Protein AF-A0A1F2T557-F1 (afdb_monomer_lite)

Radius of gyration: 20.95 Å; chains: 1; bounding box: 39×27×49 Å

Secondary structure (DSSP, 8-state):
--HHHHHHHHHHS-HHHHHHHHHHHHHHHHHHHHHHHHHHTSTT-TTHHHHHHHHHHHHTT----HHHHHTT--

Foldseek 3Di:
DDPVVVVVVLVPDDPVVVVVVVVVVVVVVVVVVVVLVCQQPPVVHVCVVVVVVVVVCVVVVVDDPPVVVVVVPD

Structure (mmCIF, N/CA/C/O backbone):
data_AF-A0A1F2T557-F1
#
_entry.id   AF-A0A1F2T557-F1
#
loop_
_atom_site.group_PDB
_atom_site.id
_atom_site.type_symbol
_atom_site.label_atom_id
_atom_site.label_alt_id
_atom_site.label_comp_id
_atom_site.label_asym_id
_atom_site.label_entity_id
_atom_site.label_seq_id
_atom_site.pdbx_PDB_ins_code
_atom_site.Cartn_x
_atom_site.Cartn_y
_atom_site.Cartn_z
_atom_site.occupancy
_atom_site.B_iso_or_equiv
_atom_site.auth_seq_id
_atom_site.auth_comp_id
_atom_site.auth_asym_id
_atom_site.auth_atom_id
_atom_site.pdbx_PDB_model_num
ATOM 1 N N . MET A 1 1 ? 16.283 10.457 -16.997 1.00 73.50 1 MET A N 1
ATOM 2 C CA . MET A 1 1 ? 15.521 9.304 -17.534 1.00 73.50 1 MET A CA 1
ATOM 3 C C . MET A 1 1 ? 14.037 9.568 -17.310 1.00 73.50 1 MET A C 1
ATOM 5 O O . MET A 1 1 ? 13.705 10.047 -16.236 1.00 73.50 1 MET A O 1
ATO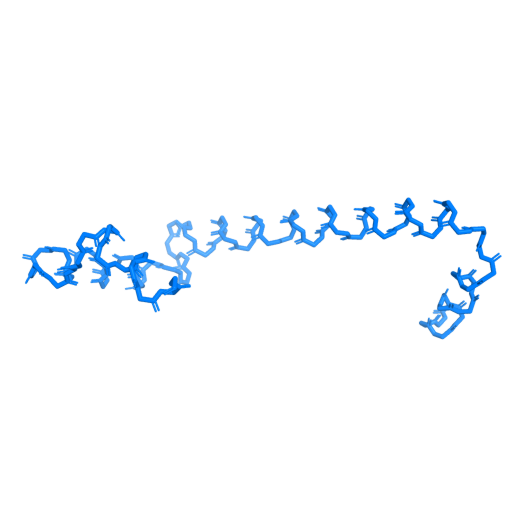M 9 N N . THR A 1 2 ? 13.167 9.341 -18.299 1.00 96.88 2 THR A N 1
ATOM 10 C CA . THR A 1 2 ? 11.716 9.611 -18.185 1.00 96.88 2 THR A CA 1
ATOM 11 C C . THR A 1 2 ? 10.933 8.323 -17.933 1.00 96.88 2 THR A C 1
ATOM 13 O O . THR A 1 2 ? 11.392 7.244 -18.307 1.00 96.88 2 THR A O 1
ATOM 16 N N . LEU A 1 3 ? 9.733 8.422 -17.350 1.00 94.31 3 LEU A N 1
ATOM 17 C CA . LEU A 1 3 ? 8.854 7.262 -17.149 1.00 94.31 3 LEU A CA 1
ATOM 18 C C . LEU A 1 3 ? 8.546 6.540 -18.472 1.00 94.31 3 LEU A C 1
ATOM 20 O O . LEU A 1 3 ? 8.554 5.313 -18.524 1.00 94.31 3 LEU A O 1
ATOM 24 N N . GLU A 1 4 ? 8.346 7.286 -19.558 1.00 96.69 4 GLU A N 1
ATOM 25 C CA . GLU A 1 4 ? 8.120 6.709 -20.888 1.00 96.69 4 GLU A CA 1
ATOM 26 C C . GLU A 1 4 ? 9.338 5.946 -21.422 1.00 96.69 4 GLU A C 1
ATOM 28 O O . GLU A 1 4 ? 9.186 4.870 -22.004 1.00 96.69 4 GLU A O 1
ATOM 33 N N . ALA A 1 5 ? 10.557 6.434 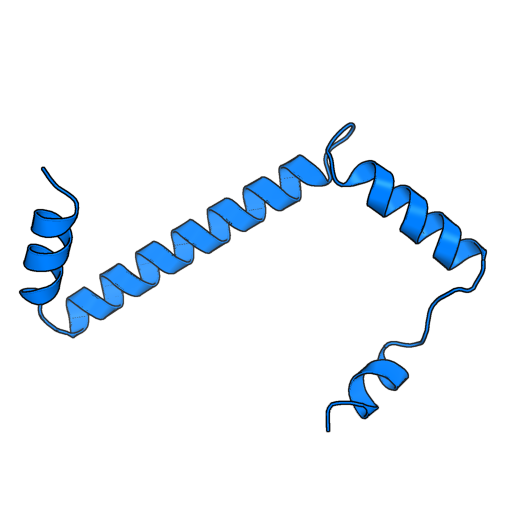-21.164 1.00 96.44 5 ALA A N 1
ATOM 34 C CA . ALA A 1 5 ? 11.772 5.701 -21.510 1.00 96.44 5 ALA A CA 1
ATOM 35 C C . ALA A 1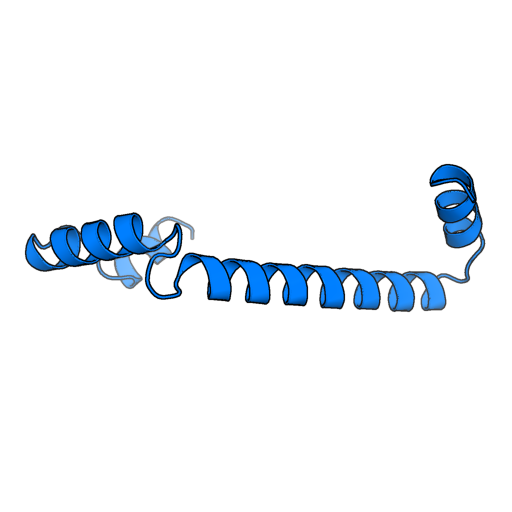 5 ? 11.878 4.378 -20.729 1.00 96.44 5 ALA A C 1
ATOM 37 O O . ALA A 1 5 ? 12.220 3.352 -21.317 1.00 96.44 5 ALA A O 1
ATOM 38 N N . VAL A 1 6 ? 11.512 4.372 -19.441 1.00 94.94 6 VAL A N 1
ATOM 39 C CA . VAL A 1 6 ? 11.477 3.149 -18.618 1.00 94.94 6 VAL A CA 1
ATOM 40 C C . VAL A 1 6 ? 10.418 2.172 -19.129 1.00 94.94 6 VAL A C 1
ATOM 42 O O . VAL A 1 6 ? 10.728 1.007 -19.367 1.00 94.94 6 VAL A O 1
ATOM 45 N N . LYS A 1 7 ? 9.188 2.635 -19.389 1.00 95.25 7 LYS A N 1
ATOM 46 C CA . LYS A 1 7 ? 8.118 1.799 -19.963 1.00 95.25 7 LYS A CA 1
ATOM 47 C C . LYS A 1 7 ? 8.547 1.169 -21.286 1.00 95.25 7 LYS A C 1
ATOM 49 O O . LYS A 1 7 ? 8.287 -0.011 -21.517 1.00 95.25 7 LYS A O 1
ATOM 54 N N . LYS A 1 8 ? 9.219 1.932 -22.154 1.00 96.12 8 LYS A N 1
ATOM 55 C CA . LYS A 1 8 ? 9.750 1.416 -23.420 1.00 96.12 8 LYS A CA 1
ATOM 56 C C . LYS A 1 8 ? 10.824 0.354 -23.186 1.00 96.12 8 LYS A C 1
ATOM 58 O O . LYS A 1 8 ? 10.749 -0.705 -23.798 1.00 96.12 8 LYS A O 1
ATOM 63 N N . ALA A 1 9 ? 11.767 0.590 -22.275 1.00 96.00 9 ALA A N 1
ATOM 64 C CA . ALA A 1 9 ? 12.795 -0.391 -21.928 1.00 96.00 9 ALA A CA 1
ATOM 65 C C . ALA A 1 9 ? 12.185 -1.707 -21.411 1.00 96.00 9 ALA A C 1
ATOM 67 O O . ALA A 1 9 ? 12.576 -2.779 -21.864 1.00 96.00 9 ALA A O 1
ATOM 68 N N . ILE A 1 10 ? 11.159 -1.631 -20.556 1.00 95.31 10 ILE A N 1
ATOM 69 C CA . ILE A 1 10 ? 10.444 -2.806 -20.033 1.00 95.31 10 ILE A CA 1
ATOM 70 C C . ILE A 1 10 ? 9.793 -3.615 -21.162 1.00 95.31 10 ILE A C 1
ATOM 72 O O . ILE A 1 10 ? 9.873 -4.843 -21.161 1.00 95.31 10 ILE A O 1
ATOM 76 N N . LYS A 1 11 ? 9.195 -2.951 -22.164 1.00 95.69 11 LYS A N 1
ATOM 77 C CA . LYS A 1 11 ? 8.591 -3.633 -23.325 1.00 95.69 11 LYS A CA 1
ATOM 78 C C . LYS A 1 11 ? 9.604 -4.452 -24.127 1.00 95.69 11 LYS A C 1
ATOM 80 O O . LYS A 1 11 ? 9.215 -5.453 -24.722 1.00 95.69 11 LYS A O 1
ATOM 85 N N . HIS A 1 12 ? 10.873 -4.044 -24.137 1.00 96.56 12 HIS A N 1
ATOM 86 C CA . HIS A 1 12 ? 11.946 -4.750 -24.837 1.00 96.56 12 HIS A CA 1
ATOM 87 C C . HIS A 1 12 ? 12.552 -5.910 -24.028 1.00 96.56 12 HIS A C 1
ATOM 89 O O . HIS A 1 12 ? 13.314 -6.696 -24.587 1.00 96.56 12 HIS A O 1
ATOM 95 N N . LEU A 1 13 ? 12.206 -6.066 -22.745 1.00 96.88 13 LEU A N 1
ATOM 96 C CA . LEU A 1 13 ? 12.669 -7.198 -21.944 1.00 96.88 13 LEU A CA 1
ATOM 97 C C . LEU A 1 13 ? 12.006 -8.511 -22.394 1.00 96.88 13 LEU A C 1
ATOM 99 O O . LEU A 1 13 ? 10.809 -8.520 -22.701 1.00 96.88 13 LEU A O 1
ATOM 103 N N . PRO A 1 14 ? 12.717 -9.653 -22.342 1.00 97.75 14 PRO A N 1
ATOM 104 C CA . PRO A 1 14 ? 12.105 -10.971 -22.457 1.00 97.75 14 PRO A CA 1
ATOM 105 C C . PRO A 1 14 ? 10.974 -11.163 -21.440 1.00 97.75 14 PRO A C 1
ATOM 107 O O . PRO A 1 14 ? 11.065 -10.706 -20.301 1.00 97.75 14 PRO A O 1
ATOM 110 N N . LYS A 1 15 ? 9.933 -11.923 -21.802 1.00 94.94 15 LYS A N 1
ATOM 111 C CA . LYS A 1 15 ? 8.755 -12.139 -20.937 1.00 94.94 15 LYS A CA 1
ATOM 112 C C . LYS A 1 15 ? 9.092 -12.657 -19.538 1.00 94.94 15 LYS A C 1
ATOM 114 O O . LYS A 1 15 ? 8.510 -12.194 -18.565 1.00 94.94 15 LYS A O 1
ATOM 119 N N . LYS A 1 16 ? 10.081 -13.549 -19.423 1.00 95.69 16 LYS A N 1
ATOM 120 C CA . LYS A 1 16 ? 10.568 -14.032 -18.120 1.00 95.69 16 LYS A CA 1
ATOM 121 C C . LYS A 1 16 ? 11.120 -12.898 -17.249 1.00 95.69 16 LYS A C 1
ATOM 123 O O . LYS A 1 16 ? 10.841 -12.859 -16.059 1.00 95.69 16 LYS A O 1
ATOM 128 N N . GLN A 1 17 ? 11.855 -11.957 -17.840 1.00 97.31 17 GLN A N 1
ATOM 129 C CA . GLN A 1 17 ? 12.409 -10.808 -17.119 1.00 97.31 17 GLN A CA 1
ATOM 130 C C . GLN A 1 17 ? 11.334 -9.769 -16.779 1.00 97.31 17 GLN A C 1
ATOM 132 O O . GLN A 1 17 ? 11.394 -9.179 -15.705 1.00 97.31 17 GLN A O 1
ATOM 137 N N . GLN A 1 18 ? 10.310 -9.602 -17.627 1.00 96.75 18 GLN A N 1
ATOM 138 C CA . GLN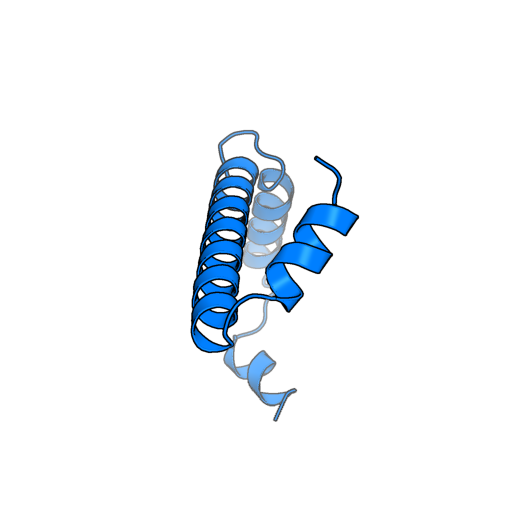 A 1 18 ? 9.124 -8.810 -17.272 1.00 96.75 18 GLN A CA 1
ATOM 139 C C . GLN A 1 18 ? 8.425 -9.390 -16.031 1.00 96.75 18 GLN A C 1
ATOM 141 O O . GLN A 1 18 ? 8.060 -8.634 -15.139 1.00 96.75 18 GLN A O 1
ATOM 146 N N . GLY A 1 19 ? 8.299 -10.721 -15.939 1.00 96.50 19 GLY A N 1
ATOM 147 C CA . GLY A 1 19 ? 7.728 -11.390 -14.764 1.00 96.50 19 GLY A CA 1
ATOM 148 C C . GLY A 1 19 ? 8.554 -11.204 -13.487 1.00 96.50 19 GLY A C 1
ATOM 149 O O . GLY A 1 19 ? 7.993 -10.944 -12.429 1.00 96.50 19 GLY A O 1
ATOM 150 N N . VAL A 1 20 ? 9.887 -11.270 -13.581 1.00 97.56 20 VAL A N 1
ATOM 151 C CA . VAL A 1 20 ? 10.777 -10.981 -12.439 1.00 97.56 20 VAL A CA 1
ATOM 152 C C . VAL A 1 20 ? 10.632 -9.529 -11.975 1.00 97.56 20 VAL A C 1
ATOM 154 O O . VAL A 1 20 ? 10.551 -9.281 -10.776 1.00 97.56 20 VAL A O 1
ATOM 157 N N . LEU A 1 21 ? 10.566 -8.576 -12.912 1.00 96.88 21 LEU A N 1
ATOM 158 C CA . LEU A 1 21 ? 10.374 -7.163 -12.588 1.00 96.88 21 LEU A CA 1
ATOM 159 C C . LEU A 1 21 ? 9.012 -6.904 -11.934 1.00 96.88 21 LEU A C 1
ATOM 161 O O . LEU A 1 21 ? 8.940 -6.136 -10.980 1.00 96.88 21 LEU A O 1
ATOM 165 N N . LEU A 1 22 ? 7.953 -7.540 -12.440 1.00 97.00 22 LEU A N 1
ATOM 166 C CA . LEU A 1 22 ? 6.617 -7.436 -11.859 1.00 97.00 22 LEU A CA 1
ATOM 167 C C . LEU A 1 22 ? 6.618 -7.920 -10.407 1.00 97.00 22 LEU A C 1
ATOM 169 O O . LEU A 1 22 ? 6.217 -7.164 -9.530 1.00 97.00 22 LEU A O 1
ATOM 173 N N . ARG A 1 23 ? 7.163 -9.115 -10.148 1.00 97.94 23 ARG A N 1
ATOM 174 C CA . ARG A 1 23 ? 7.238 -9.663 -8.787 1.00 97.94 23 ARG A CA 1
ATOM 175 C C . ARG A 1 23 ? 7.993 -8.735 -7.837 1.00 97.94 23 ARG A C 1
ATOM 177 O O . ARG A 1 23 ? 7.555 -8.493 -6.723 1.00 97.94 23 ARG A O 1
ATOM 184 N N . TRP A 1 24 ? 9.109 -8.171 -8.293 1.00 97.62 24 TRP A N 1
ATOM 185 C CA . TRP A 1 24 ? 9.868 -7.208 -7.498 1.00 97.62 24 TRP A CA 1
ATOM 186 C C . TRP A 1 24 ? 9.069 -5.930 -7.191 1.00 97.62 24 TRP A C 1
ATOM 188 O O . TRP A 1 24 ? 9.158 -5.410 -6.082 1.00 97.62 24 TRP A O 1
ATOM 198 N N . LEU A 1 25 ? 8.278 -5.411 -8.138 1.00 97.25 25 LEU A N 1
ATOM 199 C CA . LEU A 1 25 ? 7.410 -4.254 -7.887 1.00 97.25 25 LEU A CA 1
ATOM 200 C C . LEU A 1 25 ? 6.312 -4.578 -6.868 1.00 97.25 25 LEU A C 1
ATOM 202 O O . LEU A 1 25 ? 6.086 -3.778 -5.964 1.00 97.25 25 LEU A O 1
ATOM 206 N N . GLU A 1 26 ? 5.686 -5.750 -6.983 1.00 97.69 26 GLU A N 1
ATOM 207 C CA . GLU A 1 26 ? 4.670 -6.230 -6.039 1.00 97.69 26 GLU A CA 1
ATOM 208 C C . GLU A 1 26 ? 5.248 -6.369 -4.624 1.00 97.69 26 GLU A C 1
ATOM 210 O O . GLU A 1 26 ? 4.681 -5.836 -3.675 1.00 97.69 26 GLU A O 1
ATOM 215 N N . GLU A 1 27 ? 6.419 -6.998 -4.475 1.00 97.81 27 GLU A N 1
ATOM 216 C CA . GLU A 1 27 ? 7.121 -7.124 -3.187 1.00 97.81 27 GLU A CA 1
ATOM 217 C C . GLU A 1 27 ? 7.373 -5.748 -2.541 1.00 97.81 27 GLU A C 1
ATOM 219 O O . GLU A 1 27 ? 7.239 -5.577 -1.328 1.00 97.81 27 GLU A O 1
ATOM 224 N N . ARG A 1 28 ? 7.702 -4.734 -3.349 1.00 97.44 28 ARG A N 1
ATOM 225 C CA . ARG A 1 28 ? 7.907 -3.363 -2.864 1.00 97.44 28 ARG A CA 1
ATOM 226 C C . ARG A 1 28 ? 6.618 -2.671 -2.452 1.00 97.44 28 ARG A C 1
ATOM 228 O O . ARG A 1 28 ? 6.635 -1.924 -1.476 1.00 97.44 28 ARG A O 1
ATOM 235 N N . GLU A 1 29 ? 5.548 -2.870 -3.208 1.00 97.38 29 GLU A N 1
ATOM 236 C CA . GLU A 1 29 ? 4.237 -2.316 -2.885 1.00 97.38 29 GLU A CA 1
ATOM 237 C C . GLU A 1 29 ? 3.700 -2.920 -1.585 1.00 97.38 29 GLU A C 1
ATOM 239 O O . GLU A 1 29 ? 3.283 -2.171 -0.706 1.00 97.38 29 GLU A O 1
ATOM 244 N N . GLN A 1 30 ? 3.817 -4.241 -1.416 1.00 96.81 30 GLN A N 1
ATOM 245 C CA . GLN A 1 30 ? 3.449 -4.931 -0.176 1.00 96.81 30 GLN A CA 1
ATOM 246 C C . GLN A 1 30 ? 4.254 -4.410 1.020 1.00 96.81 30 GLN A C 1
ATOM 248 O O . GLN A 1 30 ? 3.675 -4.037 2.034 1.00 96.81 30 GLN A O 1
ATOM 253 N N . ALA A 1 31 ? 5.578 -4.273 0.884 1.00 97.00 31 ALA A N 1
ATOM 254 C CA . ALA A 1 31 ? 6.411 -3.738 1.962 1.00 97.00 31 ALA A CA 1
ATOM 255 C C . ALA A 1 31 ? 6.065 -2.281 2.327 1.00 97.00 31 ALA A C 1
ATOM 257 O O . ALA A 1 31 ? 6.153 -1.892 3.493 1.00 97.00 31 ALA A O 1
ATOM 258 N N . ALA A 1 32 ? 5.686 -1.458 1.343 1.00 97.19 32 ALA A N 1
ATOM 259 C CA . ALA A 1 32 ? 5.233 -0.092 1.595 1.00 97.19 32 ALA A CA 1
ATOM 260 C C . ALA A 1 32 ? 3.889 -0.075 2.339 1.00 97.19 32 ALA A C 1
ATOM 262 O O . ALA A 1 32 ? 3.731 0.693 3.285 1.00 97.19 32 ALA A O 1
ATOM 263 N N . TRP A 1 33 ? 2.966 -0.956 1.950 1.00 96.81 33 TRP A N 1
ATOM 264 C CA . TRP A 1 33 ? 1.698 -1.167 2.645 1.00 96.81 33 TRP A CA 1
ATOM 265 C C . TRP A 1 33 ? 1.903 -1.605 4.097 1.00 96.81 33 TRP A C 1
ATOM 267 O O . TRP A 1 33 ? 1.328 -0.999 4.998 1.00 96.81 33 TRP A O 1
ATOM 277 N N . ASP A 1 34 ? 2.765 -2.592 4.348 1.00 97.38 34 ASP A N 1
ATOM 278 C CA . ASP A 1 34 ? 3.077 -3.058 5.705 1.00 97.38 34 ASP A CA 1
ATOM 279 C C . ASP A 1 34 ? 3.631 -1.927 6.581 1.00 97.38 34 ASP A C 1
ATOM 281 O O . ASP A 1 34 ? 3.247 -1.775 7.744 1.00 97.38 34 ASP A O 1
ATOM 285 N N . ALA A 1 35 ? 4.511 -1.096 6.015 1.00 96.50 35 ALA A N 1
ATOM 286 C CA . ALA A 1 35 ? 5.067 0.056 6.712 1.00 96.50 35 ALA A CA 1
ATOM 287 C C . ALA A 1 35 ? 4.003 1.125 7.018 1.00 96.50 35 ALA A C 1
ATOM 289 O O . ALA A 1 35 ? 3.996 1.672 8.122 1.00 96.50 35 ALA A O 1
ATOM 290 N N . GLU A 1 36 ? 3.098 1.413 6.075 1.00 97.06 36 GLU A N 1
ATOM 291 C CA . GLU A 1 36 ? 2.001 2.366 6.286 1.00 97.06 36 GLU A CA 1
ATOM 292 C C . GLU A 1 36 ? 1.032 1.871 7.365 1.00 97.06 36 GLU A C 1
ATOM 294 O O . GLU A 1 36 ? 0.718 2.621 8.288 1.00 97.06 36 GLU A O 1
ATOM 299 N N . ILE A 1 37 ? 0.641 0.593 7.323 1.00 96.38 37 ILE A N 1
ATOM 300 C CA . ILE A 1 37 ? -0.190 -0.030 8.362 1.00 96.38 37 ILE A CA 1
ATOM 301 C C . ILE A 1 37 ? 0.501 0.056 9.726 1.00 96.38 37 ILE A C 1
ATOM 303 O O . ILE A 1 37 ? -0.113 0.478 10.709 1.00 96.38 37 ILE A O 1
ATOM 307 N N . GLY A 1 38 ? 1.787 -0.293 9.798 1.00 96.62 38 GLY A N 1
ATOM 308 C CA . GLY A 1 38 ? 2.560 -0.197 11.034 1.00 96.62 38 GLY A CA 1
ATOM 309 C C . GLY A 1 38 ? 2.587 1.224 11.605 1.00 96.62 38 GLY A C 1
ATOM 310 O O . GLY A 1 38 ? 2.394 1.412 12.807 1.00 96.62 38 GLY A O 1
ATOM 311 N N . ALA A 1 39 ? 2.773 2.232 10.751 1.00 96.44 39 ALA A N 1
ATOM 312 C CA . ALA A 1 39 ? 2.763 3.633 11.158 1.00 96.44 39 ALA A CA 1
ATOM 313 C C . ALA A 1 39 ? 1.369 4.092 11.614 1.00 96.44 39 ALA A C 1
ATOM 315 O O . ALA A 1 39 ? 1.241 4.727 12.665 1.00 96.44 39 ALA A O 1
ATOM 316 N N . ASP A 1 40 ? 0.319 3.741 10.872 1.00 97.56 40 ASP A N 1
ATOM 317 C CA . ASP A 1 40 ? -1.050 4.149 11.179 1.00 97.56 40 ASP A CA 1
ATOM 318 C C . ASP A 1 40 ? -1.533 3.581 12.519 1.00 97.56 40 ASP A C 1
ATOM 320 O O . ASP A 1 40 ? -2.216 4.287 13.262 1.00 97.56 40 ASP A O 1
ATOM 324 N N . PHE A 1 41 ? -1.141 2.356 12.875 1.00 95.69 41 PHE A N 1
ATOM 325 C CA . PHE A 1 41 ? -1.523 1.719 14.142 1.00 95.69 41 PHE A CA 1
ATOM 326 C C . PHE A 1 41 ? -0.471 1.839 15.259 1.00 95.69 41 PHE A C 1
ATOM 328 O O . PHE A 1 41 ? -0.621 1.228 16.320 1.00 95.69 41 PHE A O 1
ATOM 335 N N . SER A 1 42 ? 0.570 2.651 15.063 1.00 96.06 42 SER A N 1
ATOM 336 C CA . SER A 1 42 ? 1.508 3.022 16.129 1.00 96.06 42 SER A CA 1
ATOM 337 C C . SER A 1 42 ? 0.865 3.983 17.153 1.00 96.06 42 SER A C 1
ATOM 339 O O . SER A 1 42 ? -0.169 4.599 16.866 1.00 96.06 42 SER A O 1
ATOM 341 N N . PRO A 1 43 ? 1.435 4.151 18.365 1.00 94.69 43 PRO A N 1
ATOM 342 C CA . PRO A 1 43 ? 0.916 5.108 19.342 1.00 94.69 43 PRO A CA 1
ATOM 343 C C . PRO A 1 43 ? 0.831 6.535 18.776 1.00 94.69 43 PRO A C 1
ATOM 345 O O . PRO A 1 43 ? 1.835 7.112 18.372 1.00 94.69 43 PRO A O 1
ATOM 348 N N . GLY A 1 44 ? -0.375 7.114 18.762 1.00 93.44 44 GLY A N 1
ATOM 349 C CA . GLY A 1 44 ? -0.636 8.431 18.159 1.00 93.44 44 GLY A CA 1
ATOM 350 C C . GLY A 1 44 ? -0.806 8.421 16.632 1.00 93.44 44 GLY A C 1
ATOM 351 O O . GLY A 1 44 ? -1.046 9.474 16.044 1.00 93.44 44 GLY A O 1
ATOM 352 N N . GLY A 1 45 ? -0.720 7.250 15.998 1.00 96.19 45 GLY A N 1
ATOM 353 C CA . GLY A 1 45 ? -0.949 7.058 14.572 1.00 96.19 45 GLY A CA 1
ATOM 354 C C . GLY A 1 45 ? -2.405 7.287 14.152 1.00 96.19 45 GLY A C 1
ATOM 355 O O . GLY A 1 45 ? -3.339 7.300 14.963 1.00 96.19 45 GLY A O 1
ATOM 356 N N . ARG A 1 46 ? -2.612 7.467 12.843 1.00 96.25 46 ARG A N 1
ATOM 357 C CA . ARG A 1 46 ? -3.914 7.839 12.254 1.00 96.25 46 ARG A CA 1
ATOM 358 C C . ARG A 1 46 ? -4.989 6.757 12.397 1.00 96.25 46 ARG A C 1
ATOM 360 O O . ARG A 1 46 ? -6.173 7.065 12.298 1.00 96.25 46 ARG A O 1
ATOM 367 N N . GLY A 1 47 ? -4.595 5.511 12.646 1.00 95.88 47 GLY A N 1
ATOM 368 C CA . GLY A 1 47 ? -5.473 4.366 12.878 1.00 95.88 47 GLY A CA 1
ATOM 369 C C . GLY A 1 47 ? -6.024 4.283 14.304 1.00 95.88 47 GLY A C 1
ATOM 370 O O . GLY A 1 47 ? -7.007 3.579 14.540 1.00 95.88 47 GLY A O 1
ATOM 371 N N . MET A 1 48 ? -5.466 5.030 15.262 1.00 96.69 48 MET A N 1
ATOM 372 C CA . MET A 1 48 ? -5.902 4.972 16.663 1.00 96.69 48 MET A CA 1
ATOM 373 C C . MET A 1 48 ? -7.372 5.383 16.879 1.00 96.69 48 MET A C 1
ATOM 375 O O . MET A 1 48 ? -8.073 4.669 17.598 1.00 96.69 48 MET A O 1
ATOM 379 N N . PRO A 1 49 ? -7.910 6.445 16.240 1.00 96.50 49 PRO A N 1
ATOM 380 C CA . PRO A 1 49 ? -9.336 6.768 16.341 1.00 96.50 49 PRO A CA 1
ATOM 381 C C . PRO A 1 49 ? -10.249 5.644 15.832 1.00 96.50 49 PRO A C 1
ATOM 383 O O . PRO A 1 49 ? -11.295 5.373 16.426 1.00 96.50 49 PRO A O 1
ATOM 386 N N . LEU A 1 50 ? -9.848 4.959 14.754 1.00 95.50 50 LEU A N 1
ATOM 387 C CA . LEU A 1 50 ? -10.576 3.801 14.236 1.00 95.50 50 LEU A CA 1
ATOM 388 C C . LEU A 1 50 ? -10.536 2.642 15.239 1.00 95.50 50 LEU A C 1
ATOM 390 O O . LEU A 1 50 ? -11.568 2.027 15.498 1.00 95.50 50 LEU A O 1
ATOM 394 N N . LEU A 1 51 ? -9.375 2.376 15.841 1.00 94.94 51 LEU A N 1
ATOM 395 C CA . LEU A 1 51 ? -9.220 1.334 16.851 1.00 94.94 51 LEU A CA 1
ATOM 396 C C . LEU A 1 51 ? -10.120 1.584 18.071 1.00 94.94 51 LEU A C 1
ATOM 398 O O . LEU A 1 51 ? -10.785 0.663 18.547 1.00 94.94 51 LEU A O 1
ATOM 402 N N . GLU A 1 52 ? -10.193 2.824 18.555 1.00 95.44 52 GLU A N 1
ATOM 403 C CA . GLU A 1 52 ? -11.072 3.178 19.674 1.00 95.44 52 GLU A CA 1
ATOM 404 C C . GLU A 1 52 ? -12.554 3.028 19.325 1.00 95.44 52 GLU A C 1
ATOM 406 O O . GLU A 1 52 ? -13.332 2.513 20.136 1.00 95.44 52 GLU A O 1
ATOM 411 N N . LYS A 1 53 ? -12.942 3.385 18.096 1.00 95.75 53 LYS A N 1
ATOM 412 C CA . LYS A 1 53 ? -14.294 3.132 17.593 1.00 95.75 53 LYS A CA 1
ATOM 413 C C . LYS A 1 53 ? -14.614 1.636 17.577 1.00 95.75 53 LYS A C 1
ATOM 415 O O . LYS A 1 53 ? -15.645 1.238 18.109 1.00 95.75 53 LYS A O 1
ATOM 420 N N . VAL A 1 54 ? -13.721 0.804 17.038 1.00 94.50 54 VAL A N 1
ATOM 421 C CA . VAL A 1 54 ? -13.910 -0.657 16.991 1.00 94.50 54 VAL A CA 1
ATOM 422 C C . VAL A 1 54 ? -14.051 -1.236 18.401 1.00 94.50 54 VAL A C 1
ATOM 424 O O . VAL A 1 54 ? -14.960 -2.024 18.653 1.00 94.50 54 VAL A O 1
ATOM 427 N N . LYS A 1 55 ? -13.223 -0.802 19.360 1.00 95.00 55 LYS A N 1
ATOM 428 C CA . LYS A 1 55 ? -13.362 -1.208 20.769 1.00 95.00 55 LYS A CA 1
ATOM 429 C C . LYS A 1 55 ? -14.724 -0.814 21.351 1.00 95.00 55 LYS A C 1
ATOM 431 O O . LYS A 1 55 ? -15.307 -1.586 22.111 1.00 95.00 55 LYS A O 1
ATOM 436 N N . ALA A 1 56 ? -15.231 0.376 21.026 1.00 96.56 56 ALA A N 1
ATOM 437 C CA . ALA A 1 56 ? -16.549 0.822 21.470 1.00 96.56 56 ALA A CA 1
ATOM 438 C C . ALA A 1 56 ? -17.681 -0.009 20.850 1.00 96.56 56 ALA A C 1
ATOM 440 O O . ALA A 1 56 ? -18.601 -0.401 21.567 1.00 96.56 56 ALA A O 1
ATOM 441 N N . ASP A 1 57 ? -17.586 -0.332 19.561 1.00 95.6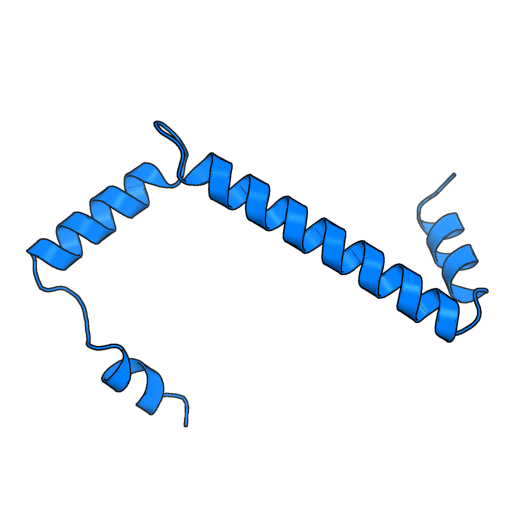9 57 ASP A N 1
ATOM 442 C CA . ASP A 1 57 ? -18.561 -1.167 18.861 1.00 95.69 57 ASP A CA 1
ATOM 443 C C . ASP A 1 57 ? -18.586 -2.598 19.422 1.00 95.69 57 ASP A C 1
ATOM 445 O O . ASP A 1 57 ? -19.667 -3.132 19.666 1.00 95.69 57 ASP A O 1
ATOM 449 N N . ILE A 1 58 ? -17.424 -3.183 19.746 1.00 92.94 58 ILE A N 1
ATOM 450 C CA . ILE A 1 58 ? -17.336 -4.487 20.427 1.00 92.94 58 ILE A CA 1
ATOM 451 C C . ILE A 1 58 ? -18.036 -4.439 21.789 1.00 92.94 58 ILE A C 1
ATOM 453 O O . ILE A 1 58 ? -18.871 -5.296 22.077 1.00 92.94 58 ILE A O 1
ATOM 457 N N . ARG A 1 59 ? -17.753 -3.419 22.615 1.00 95.50 59 ARG A N 1
ATOM 458 C CA . ARG A 1 59 ? -18.420 -3.241 23.920 1.00 95.50 59 ARG A CA 1
ATOM 459 C C . ARG A 1 59 ? -19.934 -3.069 23.788 1.00 95.50 59 ARG A C 1
ATOM 461 O O . ARG A 1 59 ? -20.671 -3.492 24.670 1.00 95.50 59 ARG A O 1
ATOM 468 N N . ALA A 1 60 ? -20.388 -2.456 22.698 1.00 96.06 60 ALA A N 1
ATOM 469 C CA . ALA A 1 60 ? -21.800 -2.258 22.396 1.00 96.06 60 ALA A CA 1
ATOM 470 C C . ALA A 1 60 ? -22.460 -3.462 21.694 1.00 96.06 60 ALA A C 1
ATOM 472 O O . ALA A 1 60 ? -23.629 -3.369 21.324 1.00 96.06 60 ALA A O 1
ATOM 473 N N . GLY A 1 61 ? -21.733 -4.563 21.461 1.00 94.56 61 GLY A N 1
ATOM 474 C CA . GLY A 1 61 ? -22.246 -5.735 20.744 1.00 94.56 61 GLY A CA 1
ATOM 475 C C . GLY A 1 61 ? -22.532 -5.485 19.257 1.00 94.56 61 GLY A C 1
ATOM 476 O O . GLY A 1 61 ? -23.273 -6.240 18.635 1.00 94.56 61 GLY A O 1
ATOM 477 N N . LYS A 1 62 ? -21.967 -4.428 18.664 1.00 93.75 62 LYS A N 1
ATOM 478 C CA . LYS A 1 62 ? -22.172 -4.037 17.260 1.00 93.75 62 LYS A CA 1
ATOM 479 C C . LYS A 1 62 ? -21.217 -4.777 16.323 1.00 93.75 62 LYS A C 1
ATOM 481 O O . LYS A 1 62 ? -20.463 -4.167 15.568 1.00 93.75 62 LYS A O 1
ATOM 486 N N . PHE A 1 63 ? -21.241 -6.100 16.368 1.00 89.38 63 PHE A N 1
ATOM 487 C CA . PHE A 1 63 ? -20.488 -6.948 15.452 1.00 89.38 63 PHE A CA 1
ATOM 488 C C . PHE A 1 63 ? -21.321 -8.169 15.071 1.00 89.38 63 PHE A C 1
ATOM 490 O O . PHE A 1 63 ? -22.296 -8.505 15.739 1.00 89.38 63 PHE A O 1
ATOM 497 N N . LYS A 1 64 ? -20.939 -8.829 13.980 1.00 87.31 64 LYS A N 1
ATOM 498 C CA . LYS A 1 64 ? -21.506 -10.118 13.585 1.00 87.31 64 LYS A CA 1
ATOM 499 C C . LYS A 1 64 ? -20.399 -11.167 13.553 1.00 87.31 64 LYS A C 1
ATOM 501 O O . LYS A 1 64 ? -19.268 -10.817 13.206 1.00 87.31 64 LYS A O 1
ATOM 506 N N . PRO A 1 65 ? -20.696 -12.430 13.891 1.00 84.94 65 PRO A N 1
ATOM 507 C CA . PRO A 1 65 ? -19.782 -13.538 13.662 1.00 84.94 65 PRO A CA 1
ATOM 508 C C . PRO A 1 65 ? -19.307 -13.578 12.208 1.00 84.94 65 PRO A C 1
ATOM 510 O O . PRO A 1 65 ? -20.082 -13.356 11.276 1.00 84.94 65 PRO A O 1
ATOM 513 N N . MET A 1 66 ? -18.031 -13.898 12.006 1.00 82.38 66 MET A N 1
ATOM 514 C CA . MET A 1 66 ? -17.416 -13.948 10.675 1.00 82.38 66 MET A CA 1
ATOM 515 C C . MET A 1 66 ? -18.150 -14.917 9.728 1.00 82.38 66 MET A C 1
ATOM 517 O O . MET A 1 66 ? -18.350 -14.608 8.554 1.00 82.38 66 MET A O 1
ATOM 521 N N . GLU A 1 67 ? -18.656 -16.029 10.268 1.00 84.06 67 GLU A N 1
ATOM 522 C CA . GLU A 1 67 ? -19.459 -17.036 9.556 1.00 84.06 67 GLU A CA 1
ATOM 523 C C . GLU A 1 67 ? -20.764 -16.491 8.955 1.00 84.06 67 GLU A C 1
ATOM 525 O O . GLU A 1 67 ? -21.301 -17.044 7.993 1.00 84.06 67 GLU A O 1
ATOM 530 N N . GLU A 1 68 ? -21.314 -15.411 9.511 1.00 78.69 68 GLU A N 1
ATOM 531 C CA . GLU A 1 68 ? -22.504 -14.756 8.960 1.00 78.69 68 GLU A CA 1
ATOM 532 C C . GLU A 1 68 ? -22.155 -13.832 7.785 1.00 78.69 68 GLU A C 1
ATOM 534 O O . GLU A 1 68 ? -22.972 -13.651 6.885 1.00 78.69 68 GLU A O 1
ATOM 539 N N . GLY A 1 69 ? -20.938 -13.281 7.749 1.00 66.12 69 GLY A N 1
ATOM 540 C CA . GLY A 1 69 ? -20.461 -12.433 6.652 1.00 66.12 69 GLY A CA 1
ATOM 541 C C . GLY A 1 69 ? -20.041 -13.220 5.406 1.00 66.12 69 GLY A C 1
ATOM 542 O O . GLY A 1 69 ? -20.255 -12.754 4.286 1.00 66.12 69 GLY A O 1
ATOM 543 N N . SER A 1 70 ? -19.487 -14.423 5.586 1.00 60.81 70 SER A N 1
ATOM 544 C CA . SER A 1 70 ? -19.010 -15.278 4.486 1.00 60.81 70 SER A CA 1
ATOM 545 C C . SER A 1 70 ? -20.141 -15.880 3.643 1.00 60.81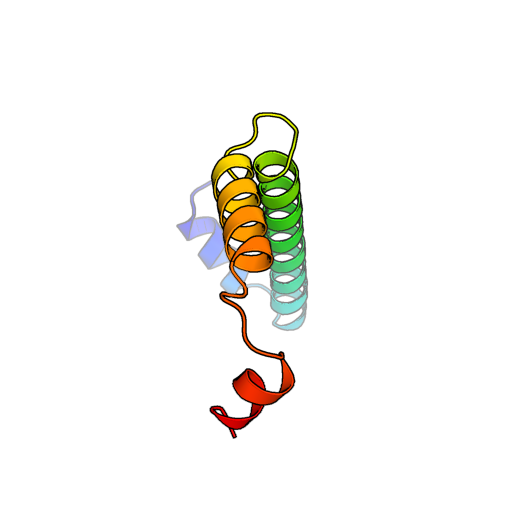 70 SER A C 1
ATOM 547 O O . SER A 1 70 ? -19.967 -16.072 2.443 1.00 60.81 70 SER A O 1
ATOM 549 N N . ARG A 1 71 ? -21.325 -16.109 4.230 1.00 56.47 71 ARG A N 1
ATOM 550 C CA . ARG A 1 71 ? -22.501 -16.670 3.529 1.00 56.47 71 ARG A CA 1
ATOM 551 C C . ARG A 1 71 ? -23.163 -15.719 2.527 1.00 56.47 71 ARG A C 1
ATOM 553 O O . ARG A 1 71 ? -23.997 -16.151 1.746 1.00 56.47 71 ARG A O 1
ATOM 560 N N . VAL A 1 72 ? -22.824 -14.429 2.550 1.00 57.47 72 VAL A N 1
ATOM 561 C CA . VAL A 1 72 ? -23.422 -13.416 1.656 1.00 57.47 72 VAL A CA 1
ATOM 562 C C . VAL A 1 72 ? -22.663 -13.303 0.323 1.00 57.47 72 VAL A C 1
ATOM 564 O O . VAL A 1 72 ? -23.132 -12.639 -0.595 1.00 57.47 72 VAL A O 1
ATOM 567 N N . ARG A 1 73 ? -21.491 -13.941 0.187 1.00 57.47 73 ARG A N 1
ATOM 568 C CA . ARG A 1 73 ? -20.646 -13.859 -1.022 1.00 57.47 73 ARG A CA 1
ATOM 569 C C . ARG A 1 73 ? -20.519 -15.175 -1.798 1.00 57.47 73 ARG A C 1
ATOM 571 O O . ARG A 1 73 ? -19.685 -15.244 -2.697 1.00 57.47 73 ARG A O 1
ATOM 578 N N . SER A 1 74 ? -21.299 -16.193 -1.434 1.00 47.59 74 SER A N 1
ATOM 579 C CA . SER A 1 74 ? -21.353 -17.500 -2.103 1.00 47.59 74 SER A CA 1
ATOM 580 C C . SER A 1 74 ? -22.565 -17.614 -3.011 1.00 47.59 74 SER A C 1
ATOM 582 O O . SER A 1 74 ? -23.669 -17.332 -2.492 1.00 47.59 74 SER A O 1
#

pLDDT: mean 91.81, std 11.13, range [47.59, 97.94]

Sequence (74 aa):
MTLEAVKKAIKHLPKKQQGVLLRWLEEREQAAWDAEIGADFSPGGRGMPLLEKVKADIRAGKFKPMEEGSRVRS